Protein AF-A0AA37Q4F1-F1 (afdb_monomer)

Sequence (121 aa):
MTHSGTLFSVFMPNVTAAGLRPIGPPVVSAIQAALQAEGLPVDTLGDLDPKQMVVAKTADRRILGTINDLALTTEHVIATTGGLARCDINALHHGLHRTINSITGYIPPIDLVTASRQDQR

Organism: NCBI:txid2871094

Structure (mmCIF, N/CA/C/O backbone):
data_AF-A0AA37Q4F1-F1
#
_entry.id   AF-A0AA37Q4F1-F1
#
loop_
_atom_site.group_PDB
_atom_site.id
_atom_site.type_symbol
_atom_site.label_atom_id
_atom_site.label_alt_id
_atom_site.label_comp_id
_atom_site.label_asym_id
_atom_site.label_entity_id
_atom_site.label_seq_id
_atom_site.pdbx_PDB_ins_code
_atom_site.Cartn_x
_atom_site.Cartn_y
_atom_site.Cartn_z
_atom_site.occupancy
_atom_site.B_iso_or_equiv
_atom_site.auth_seq_id
_atom_site.auth_comp_id
_atom_site.auth_asym_id
_atom_site.auth_atom_id
_atom_site.pdbx_PDB_model_num
ATOM 1 N N . MET A 1 1 ? -0.486 5.954 -1.375 1.00 86.19 1 MET A N 1
ATOM 2 C CA . MET A 1 1 ? -1.638 6.486 -0.609 1.00 86.19 1 MET A CA 1
ATOM 3 C C . MET A 1 1 ? -1.679 5.783 0.730 1.00 86.19 1 MET A C 1
ATOM 5 O O . MET A 1 1 ? -1.238 4.644 0.787 1.00 86.19 1 MET A O 1
ATOM 9 N N . THR A 1 2 ? -2.177 6.432 1.780 1.00 88.12 2 THR A N 1
ATOM 10 C CA . THR A 1 2 ? -2.114 5.896 3.148 1.00 88.12 2 THR A CA 1
ATOM 11 C C . THR A 1 2 ? -3.404 6.208 3.892 1.00 88.12 2 THR A C 1
ATOM 13 O O . THR A 1 2 ? -3.850 7.355 3.877 1.00 88.12 2 THR A O 1
ATOM 16 N N . HIS A 1 3 ? -3.997 5.205 4.537 1.00 88.00 3 HIS A N 1
ATOM 17 C CA . HIS A 1 3 ? -5.138 5.388 5.427 1.00 88.00 3 HIS A CA 1
ATOM 18 C C . HIS A 1 3 ? -4.685 6.094 6.712 1.00 88.00 3 HIS A C 1
ATOM 20 O O . HIS A 1 3 ? -3.759 5.640 7.375 1.00 88.00 3 HIS A O 1
ATOM 26 N N . SER A 1 4 ? -5.318 7.205 7.089 1.00 82.12 4 SER A N 1
ATOM 27 C CA . SER A 1 4 ? -4.824 8.045 8.191 1.00 82.12 4 SER A CA 1
ATOM 28 C C . SER A 1 4 ? -4.960 7.408 9.574 1.00 82.12 4 SER A C 1
ATOM 30 O O . SER A 1 4 ? -4.170 7.730 10.453 1.00 82.12 4 SER A O 1
ATOM 32 N N . GLY A 1 5 ? -5.950 6.531 9.779 1.00 82.75 5 GLY A N 1
ATOM 33 C CA . GLY A 1 5 ? -6.194 5.902 11.083 1.00 82.75 5 GLY A CA 1
ATOM 34 C C . GLY A 1 5 ? -5.317 4.682 11.361 1.00 82.75 5 GLY A C 1
ATOM 35 O O . GLY A 1 5 ? -4.953 4.433 12.502 1.00 82.75 5 GLY A O 1
ATOM 36 N N . THR A 1 6 ? -4.956 3.931 10.319 1.00 88.56 6 THR A N 1
ATOM 37 C CA . THR A 1 6 ? -4.238 2.648 10.461 1.00 88.56 6 THR A CA 1
ATOM 38 C C . THR A 1 6 ? -2.867 2.649 9.806 1.00 88.56 6 THR A C 1
ATOM 40 O O . THR A 1 6 ? -2.108 1.708 9.983 1.00 88.56 6 THR A O 1
ATOM 43 N N . LEU A 1 7 ? -2.553 3.679 9.018 1.00 90.44 7 LEU A N 1
ATOM 44 C CA . LEU A 1 7 ? -1.390 3.737 8.136 1.00 90.44 7 LEU A CA 1
ATOM 45 C C . LEU A 1 7 ? -1.299 2.613 7.100 1.00 90.44 7 LEU A C 1
ATOM 47 O O . LEU A 1 7 ? -0.240 2.393 6.521 1.00 90.44 7 LEU A O 1
ATOM 51 N N . PHE A 1 8 ? -2.404 1.925 6.817 1.00 92.62 8 PHE A N 1
ATOM 52 C CA . PHE A 1 8 ? -2.442 0.955 5.730 1.00 92.62 8 PHE A CA 1
ATOM 53 C C . PHE A 1 8 ? -2.186 1.669 4.399 1.00 92.62 8 PHE A C 1
ATOM 55 O O . PHE A 1 8 ? -2.882 2.635 4.060 1.00 92.62 8 PHE A O 1
ATOM 62 N N . SER A 1 9 ? -1.160 1.234 3.671 1.00 93.31 9 SER A N 1
ATOM 63 C CA . SER A 1 9 ? -0.581 1.995 2.567 1.00 93.31 9 SER A CA 1
ATOM 64 C C . SER A 1 9 ? -0.568 1.213 1.274 1.00 93.31 9 SER A C 1
ATOM 66 O O . SER A 1 9 ? -0.015 0.128 1.188 1.00 93.31 9 SER A O 1
ATOM 68 N N . VAL A 1 10 ? -1.080 1.845 0.224 1.00 94.38 10 VAL A N 1
ATOM 69 C CA . VAL A 1 10 ? -1.115 1.279 -1.121 1.00 94.38 10 VAL A CA 1
ATOM 70 C C . VAL A 1 10 ? -0.238 2.108 -2.046 1.00 94.38 10 VAL A C 1
ATOM 72 O O . VAL A 1 10 ? -0.412 3.326 -2.182 1.00 94.38 10 VAL A O 1
ATOM 75 N N . PHE A 1 11 ? 0.699 1.438 -2.704 1.00 94.50 11 PHE A N 1
ATOM 76 C CA . PHE A 1 11 ? 1.501 1.990 -3.791 1.00 94.50 11 PHE A CA 1
ATOM 77 C C . PHE A 1 11 ? 0.918 1.574 -5.147 1.00 94.50 11 PHE A C 1
ATOM 79 O O . PHE A 1 11 ? 0.732 0.385 -5.395 1.00 94.50 11 PHE A O 1
ATOM 86 N N . MET A 1 12 ? 0.645 2.551 -6.016 1.00 92.88 12 MET A N 1
ATOM 87 C CA . MET A 1 12 ? 0.101 2.338 -7.360 1.00 92.88 12 MET A CA 1
ATOM 88 C C . MET A 1 12 ? 1.120 2.821 -8.407 1.00 92.88 12 MET A C 1
ATOM 90 O O . MET A 1 12 ? 1.241 4.033 -8.613 1.00 92.88 12 MET A O 1
ATOM 94 N N . PRO A 1 13 ? 1.874 1.918 -9.055 1.00 91.94 13 PRO A N 1
ATOM 95 C CA . PRO A 1 13 ? 2.835 2.293 -10.088 1.00 91.94 13 PRO A CA 1
ATOM 96 C C . PRO A 1 13 ? 2.179 2.571 -11.445 1.00 91.94 13 PRO A C 1
ATOM 98 O O . PRO A 1 13 ? 1.071 2.118 -11.720 1.00 91.94 13 PRO A O 1
ATOM 101 N N . ASN A 1 14 ? 2.910 3.259 -12.331 1.00 90.19 14 ASN A N 1
ATOM 102 C CA . ASN A 1 14 ? 2.550 3.462 -13.746 1.00 90.19 14 ASN A CA 1
ATOM 103 C C . ASN A 1 14 ? 1.177 4.110 -13.972 1.00 90.19 14 ASN A C 1
ATOM 105 O O . ASN A 1 14 ? 0.494 3.860 -14.965 1.00 90.19 14 ASN A O 1
ATOM 109 N N . VAL A 1 15 ? 0.774 4.963 -13.040 1.00 89.00 15 VAL A N 1
ATOM 110 C CA . VAL A 1 15 ? -0.521 5.618 -13.085 1.00 89.00 15 VAL A CA 1
ATOM 111 C C . VAL A 1 15 ? -0.443 6.902 -13.911 1.00 89.00 15 VAL A C 1
ATOM 113 O O . VAL A 1 15 ? 0.403 7.762 -13.673 1.00 89.00 15 VAL A O 1
ATOM 116 N N . THR A 1 16 ? -1.357 7.058 -14.869 1.00 91.62 16 THR A N 1
ATOM 117 C CA . THR A 1 16 ? -1.496 8.295 -15.649 1.00 91.62 16 THR A CA 1
ATOM 118 C C . THR A 1 16 ? -2.541 9.221 -15.031 1.00 91.62 16 THR A C 1
ATOM 120 O O . THR A 1 16 ? -3.474 8.779 -14.359 1.00 91.62 16 THR A O 1
ATOM 123 N N . ALA A 1 17 ? -2.440 10.523 -15.309 1.00 87.75 17 ALA A N 1
ATOM 124 C CA . ALA A 1 17 ? -3.434 11.493 -14.847 1.00 87.75 17 ALA A CA 1
ATOM 125 C C . ALA A 1 17 ? -4.853 11.185 -15.364 1.00 87.75 17 ALA A C 1
ATOM 127 O O . ALA A 1 17 ? -5.822 11.428 -14.650 1.00 87.75 17 ALA A O 1
ATOM 128 N N . ALA A 1 18 ? -4.975 10.642 -16.581 1.00 88.75 18 ALA A N 1
ATOM 129 C CA . ALA A 1 18 ? -6.252 10.203 -17.141 1.00 88.75 18 ALA A CA 1
ATOM 130 C C . ALA A 1 18 ? -6.773 8.936 -16.445 1.00 88.75 18 ALA A C 1
ATOM 132 O O . ALA A 1 18 ? -7.953 8.864 -16.122 1.00 88.75 18 ALA A O 1
ATOM 133 N N . GLY A 1 19 ? -5.889 7.980 -16.138 1.00 85.94 19 GLY A N 1
ATOM 134 C CA . GLY A 1 19 ? -6.239 6.757 -15.411 1.00 85.94 19 GLY A CA 1
ATOM 135 C C . GLY A 1 19 ? -6.670 6.988 -13.957 1.00 85.94 19 GLY A C 1
ATOM 136 O O . GLY A 1 19 ? -7.344 6.140 -13.386 1.00 85.94 19 GLY A O 1
ATOM 137 N N . LEU A 1 20 ? -6.327 8.140 -13.368 1.00 86.25 20 LEU A N 1
ATOM 138 C CA . LEU A 1 20 ? -6.788 8.566 -12.037 1.00 86.25 20 LEU A CA 1
ATOM 139 C C . LEU A 1 20 ? -8.070 9.386 -12.049 1.00 86.25 20 LEU A C 1
ATOM 141 O O . LEU A 1 20 ? -8.453 9.903 -11.004 1.00 86.25 20 LEU A O 1
ATOM 145 N N . ARG A 1 21 ? -8.705 9.611 -13.198 1.00 87.19 21 ARG A N 1
ATOM 146 C CA . ARG A 1 21 ? -9.903 10.451 -13.268 1.00 87.19 21 ARG A CA 1
ATOM 147 C C . ARG A 1 21 ? -11.092 9.606 -13.721 1.00 87.19 21 ARG A C 1
ATOM 149 O O . ARG A 1 21 ? -11.111 9.193 -14.876 1.00 87.19 21 ARG A O 1
ATOM 156 N N . PRO A 1 22 ? -12.104 9.392 -12.858 1.00 89.00 22 PRO A N 1
ATOM 157 C CA . PRO A 1 22 ? -12.209 9.822 -11.453 1.00 89.00 22 PRO A CA 1
ATOM 158 C C . PRO A 1 22 ? -11.271 9.045 -10.507 1.00 89.00 22 PRO A C 1
ATOM 160 O O . PRO A 1 22 ? -10.927 7.901 -10.779 1.00 89.00 22 PRO A O 1
ATOM 163 N N . ILE A 1 23 ? -10.881 9.659 -9.381 1.00 88.00 23 ILE A N 1
ATOM 164 C CA . ILE A 1 23 ? -9.860 9.103 -8.466 1.00 88.00 23 ILE A CA 1
ATOM 165 C C . ILE A 1 23 ? -10.365 7.925 -7.635 1.00 88.00 23 ILE A C 1
ATOM 167 O O . ILE A 1 23 ? -9.583 7.054 -7.276 1.00 88.00 23 ILE A O 1
ATOM 171 N N . GLY A 1 24 ? -11.668 7.874 -7.361 1.00 90.56 24 GLY A N 1
ATOM 172 C CA . GLY A 1 24 ? -12.281 6.848 -6.523 1.00 90.56 24 GLY A CA 1
ATOM 173 C C . GLY A 1 24 ? -12.091 5.420 -7.028 1.00 90.56 24 GLY A C 1
ATOM 174 O O . GLY A 1 24 ? -11.421 4.644 -6.352 1.00 90.56 24 GLY A O 1
ATOM 175 N N . PRO A 1 25 ? -12.618 5.053 -8.213 1.00 91.94 25 PRO A N 1
ATOM 176 C CA . PRO A 1 25 ? -12.547 3.681 -8.715 1.00 91.94 25 PRO A CA 1
ATOM 177 C C . PRO A 1 25 ? -11.142 3.053 -8.723 1.00 91.94 25 PRO A C 1
ATOM 179 O O . PRO A 1 25 ? -11.002 1.956 -8.179 1.00 91.94 25 PRO A O 1
ATOM 182 N N . PRO A 1 26 ? -10.087 3.703 -9.262 1.00 91.81 26 PRO A N 1
ATOM 183 C CA . PRO A 1 26 ? -8.760 3.092 -9.286 1.00 91.81 26 PRO A CA 1
ATOM 184 C C . PRO A 1 26 ? -8.158 2.938 -7.882 1.00 91.81 26 PRO A C 1
ATOM 186 O O . PRO A 1 26 ? -7.463 1.960 -7.622 1.00 91.81 26 PRO A O 1
ATOM 189 N N . VAL A 1 27 ? -8.440 3.859 -6.959 1.00 91.19 27 VAL A N 1
ATOM 190 C CA . VAL A 1 27 ? -7.927 3.790 -5.584 1.00 91.19 27 VAL A CA 1
ATOM 191 C C . VAL A 1 27 ? -8.658 2.733 -4.766 1.00 91.19 27 VAL A C 1
ATOM 193 O O . VAL A 1 27 ? -8.000 1.942 -4.097 1.00 91.19 27 VAL A O 1
ATOM 196 N N . VAL A 1 28 ? -9.992 2.676 -4.841 1.00 92.50 28 VAL A N 1
ATOM 197 C CA . VAL A 1 28 ? -10.781 1.640 -4.157 1.00 92.50 28 VAL A CA 1
ATOM 198 C C . VAL A 1 28 ? -10.351 0.260 -4.639 1.00 92.50 28 VAL A C 1
ATOM 200 O O . VAL A 1 28 ? -10.062 -0.605 -3.818 1.00 92.50 28 VAL A O 1
ATOM 203 N N . SER A 1 29 ? -10.198 0.074 -5.954 1.00 93.31 29 SER A N 1
ATOM 204 C CA . SER A 1 29 ? -9.708 -1.189 -6.511 1.00 93.31 29 SER A CA 1
ATOM 205 C C . SER A 1 29 ? -8.317 -1.555 -5.987 1.00 93.31 29 SER A C 1
ATOM 207 O O . SER A 1 29 ? -8.083 -2.717 -5.662 1.00 93.31 29 SER A O 1
ATOM 209 N N . ALA A 1 30 ? -7.401 -0.588 -5.875 1.00 94.19 30 ALA A N 1
ATOM 210 C CA . ALA A 1 30 ? -6.056 -0.840 -5.367 1.00 94.19 30 ALA A CA 1
ATOM 211 C C . ALA A 1 30 ? -6.053 -1.193 -3.868 1.00 94.19 30 ALA A C 1
ATOM 213 O O . ALA A 1 30 ? -5.315 -2.083 -3.451 1.00 94.19 30 ALA A O 1
ATOM 214 N N . ILE A 1 31 ? -6.904 -0.546 -3.064 1.00 93.56 31 ILE A N 1
ATOM 215 C CA . ILE A 1 31 ? -7.086 -0.871 -1.641 1.00 93.56 31 ILE A CA 1
ATOM 216 C C . ILE A 1 31 ? -7.659 -2.278 -1.476 1.00 93.56 31 ILE A C 1
ATOM 218 O O . ILE A 1 31 ? -7.125 -3.063 -0.698 1.00 93.56 31 ILE A O 1
ATOM 222 N N . GLN A 1 32 ? -8.704 -2.623 -2.227 1.00 94.62 32 GLN A N 1
ATOM 223 C CA . GLN A 1 32 ? -9.320 -3.948 -2.165 1.00 94.62 32 GLN A CA 1
ATOM 224 C C . GLN A 1 32 ? -8.343 -5.051 -2.582 1.00 94.62 32 GLN A C 1
ATOM 226 O O . GLN A 1 32 ? -8.278 -6.080 -1.915 1.00 94.62 32 GLN A O 1
ATOM 231 N N . ALA A 1 33 ? -7.541 -4.821 -3.627 1.00 94.94 33 ALA A N 1
ATOM 232 C CA . ALA A 1 33 ? -6.501 -5.758 -4.044 1.00 94.94 33 ALA A CA 1
ATOM 233 C C . ALA A 1 33 ? -5.426 -5.947 -2.959 1.00 94.94 33 ALA A C 1
ATOM 235 O O . ALA A 1 33 ? -5.042 -7.078 -2.670 1.00 94.94 33 ALA A O 1
ATOM 236 N N . ALA A 1 34 ? -4.983 -4.862 -2.314 1.00 95.75 34 ALA A N 1
ATOM 237 C CA . ALA A 1 34 ? -4.019 -4.930 -1.216 1.00 95.75 34 ALA A CA 1
ATOM 238 C C . ALA A 1 34 ? -4.583 -5.667 0.014 1.00 95.75 34 ALA A C 1
ATOM 240 O O . ALA A 1 34 ? -3.879 -6.466 0.625 1.00 95.75 34 ALA A O 1
ATOM 241 N N . LEU A 1 35 ? -5.862 -5.456 0.351 1.00 95.00 35 LEU A N 1
ATOM 242 C CA . LEU A 1 35 ? -6.548 -6.206 1.411 1.00 95.00 35 LEU A CA 1
ATOM 243 C C . LEU A 1 35 ? -6.629 -7.699 1.073 1.00 95.00 35 LEU A C 1
ATOM 245 O O . LEU A 1 35 ? -6.279 -8.535 1.901 1.00 95.00 35 LEU A O 1
ATOM 249 N N . GLN A 1 36 ? -7.020 -8.041 -0.156 1.00 95.56 36 GLN A N 1
ATOM 250 C CA . GLN A 1 36 ? -7.086 -9.432 -0.612 1.00 95.56 36 GLN A CA 1
ATOM 251 C C . GLN A 1 36 ? -5.718 -10.120 -0.592 1.00 95.56 36 GLN A C 1
ATOM 253 O O . GLN A 1 36 ? -5.635 -11.282 -0.199 1.00 95.56 36 GLN A O 1
ATOM 258 N N . ALA A 1 37 ? -4.651 -9.415 -0.978 1.00 95.69 37 ALA A N 1
ATOM 259 C CA . ALA A 1 37 ? -3.285 -9.936 -0.927 1.00 95.69 37 ALA A CA 1
ATOM 260 C C . ALA A 1 37 ? -2.824 -10.247 0.509 1.00 95.69 37 ALA A C 1
ATOM 262 O O . ALA A 1 37 ? -2.034 -11.165 0.713 1.00 95.69 37 ALA A O 1
ATOM 263 N N . GLU A 1 38 ? -3.357 -9.534 1.503 1.00 94.94 38 GLU A N 1
ATOM 264 C CA . GLU A 1 38 ? -3.160 -9.816 2.933 1.00 94.94 38 GLU A CA 1
ATOM 265 C C . GLU A 1 38 ? -4.151 -10.854 3.493 1.00 94.94 38 GLU A C 1
ATOM 267 O O . GLU A 1 38 ? -4.144 -11.144 4.687 1.00 94.94 38 GLU A O 1
ATOM 272 N N . GLY A 1 39 ? -5.028 -11.421 2.657 1.00 94.50 39 GLY A N 1
ATOM 273 C CA . GLY A 1 39 ? -6.065 -12.363 3.084 1.00 94.50 39 GLY A CA 1
ATOM 274 C C . GLY A 1 39 ? -7.223 -11.716 3.852 1.00 94.50 39 GLY A C 1
ATOM 275 O O . GLY A 1 39 ? -7.996 -12.416 4.508 1.00 94.50 39 GLY A O 1
ATOM 276 N N . LEU A 1 40 ? -7.361 -10.390 3.781 1.00 93.50 40 LEU A N 1
ATOM 277 C CA . LEU A 1 40 ? -8.415 -9.640 4.449 1.00 93.50 40 LEU A CA 1
ATOM 278 C C . LEU A 1 40 ? -9.652 -9.472 3.549 1.00 93.50 40 LEU A C 1
ATOM 280 O O . LEU A 1 40 ? -9.531 -9.296 2.333 1.00 93.50 40 LEU A O 1
ATOM 284 N N . PRO A 1 41 ? -10.864 -9.458 4.134 1.00 92.81 41 PRO A N 1
ATOM 285 C CA . PRO A 1 41 ? -12.073 -9.051 3.427 1.00 92.81 41 PRO A CA 1
ATOM 286 C C . PRO A 1 41 ? -11.943 -7.648 2.809 1.00 92.81 41 PRO A C 1
ATOM 288 O O . PRO A 1 41 ? -11.362 -6.742 3.407 1.00 92.81 41 PRO A O 1
ATOM 291 N N . VAL A 1 42 ? -12.528 -7.442 1.628 1.00 91.44 42 VAL A N 1
ATOM 292 C CA . VAL A 1 42 ? -12.464 -6.160 0.891 1.00 91.44 42 VAL A CA 1
ATOM 293 C C . VAL A 1 42 ? -13.157 -4.995 1.604 1.00 91.44 42 VAL A C 1
ATOM 295 O O . VAL A 1 42 ? -12.866 -3.841 1.306 1.00 91.44 42 VAL A O 1
ATOM 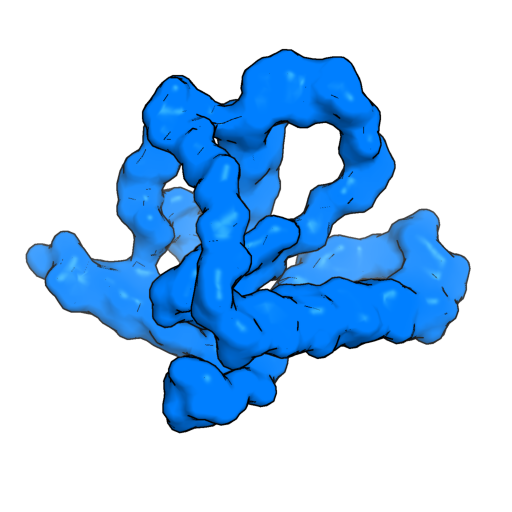298 N N . ASP A 1 43 ? -14.042 -5.298 2.552 1.00 89.69 43 ASP A N 1
ATOM 299 C CA . ASP A 1 43 ? -14.795 -4.359 3.387 1.00 89.69 43 ASP A CA 1
ATOM 300 C C . ASP A 1 43 ? -14.122 -4.103 4.752 1.00 89.69 43 ASP A C 1
ATOM 302 O O . ASP A 1 43 ? -14.723 -3.517 5.646 1.00 89.69 43 ASP A O 1
ATOM 306 N N . THR A 1 44 ? -12.876 -4.551 4.957 1.00 89.44 44 THR A N 1
ATOM 307 C CA . THR A 1 44 ? -12.181 -4.429 6.258 1.00 89.44 44 THR A CA 1
ATOM 308 C C . THR A 1 44 ? -11.954 -2.977 6.685 1.00 89.44 44 THR A C 1
ATOM 310 O O . THR A 1 44 ? -11.938 -2.687 7.876 1.00 89.44 44 THR A O 1
ATOM 313 N N . LEU A 1 45 ? -11.818 -2.057 5.728 1.00 87.38 45 LEU A N 1
ATOM 314 C CA . LEU A 1 45 ? -11.726 -0.615 5.984 1.00 87.38 45 LEU A CA 1
ATOM 315 C C . LEU A 1 45 ? -13.096 0.090 5.903 1.00 87.38 45 LEU A C 1
ATOM 317 O O . LEU A 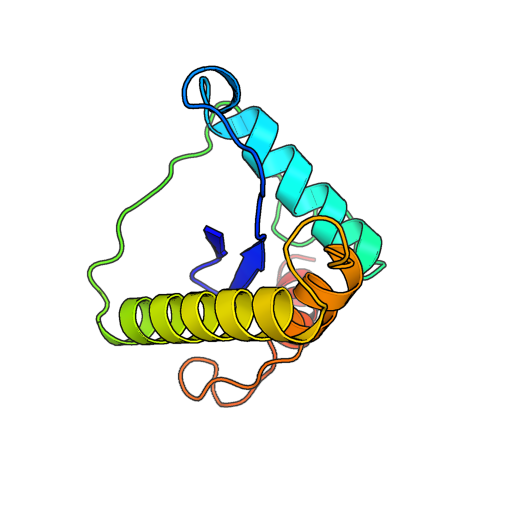1 45 ? -13.150 1.310 5.760 1.00 87.38 45 LEU A O 1
ATOM 321 N N . GLY A 1 46 ? -14.192 -0.670 5.985 1.00 86.12 46 GLY A N 1
ATOM 322 C CA . GLY A 1 46 ? -15.554 -0.210 5.725 1.00 86.12 46 GLY A CA 1
ATOM 323 C C . GLY A 1 46 ? -15.945 -0.301 4.247 1.00 86.12 46 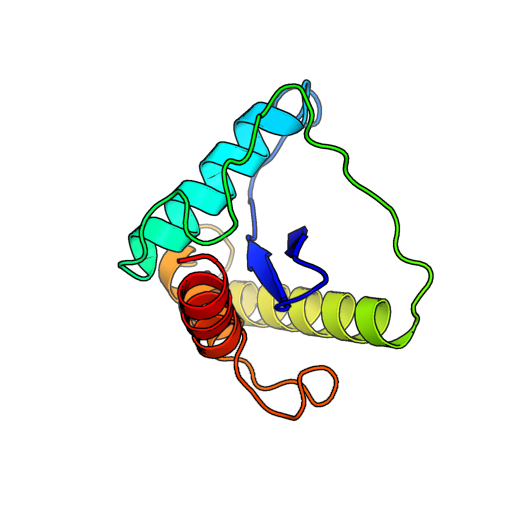GLY A C 1
ATOM 324 O O . GLY A 1 46 ? -15.145 -0.690 3.391 1.00 86.12 46 GLY A O 1
ATOM 325 N N . ASP A 1 47 ? -17.194 0.059 3.945 1.00 84.88 47 ASP A N 1
ATOM 326 C CA . ASP A 1 47 ? -17.688 0.137 2.567 1.00 84.88 47 ASP A CA 1
ATOM 327 C C . ASP A 1 47 ? -17.130 1.389 1.873 1.00 84.88 47 ASP A C 1
ATOM 329 O O . ASP A 1 47 ? -17.523 2.526 2.154 1.00 84.88 47 ASP A O 1
ATOM 333 N N . LEU A 1 48 ? -16.149 1.179 0.997 1.00 85.62 48 LEU A N 1
ATOM 334 C CA . LEU A 1 48 ? -15.479 2.243 0.261 1.00 85.62 48 LEU A CA 1
ATOM 335 C C . LEU A 1 48 ? -16.270 2.577 -1.011 1.00 85.62 48 LEU A C 1
ATOM 337 O O . LEU A 1 48 ? -15.980 2.033 -2.075 1.00 85.62 48 LEU A O 1
ATOM 341 N N . ASP A 1 49 ? -17.231 3.504 -0.925 1.00 86.56 49 ASP A N 1
ATOM 342 C CA . ASP A 1 49 ? -17.952 4.001 -2.108 1.00 86.56 49 ASP A CA 1
ATOM 343 C C . ASP A 1 49 ? -17.002 4.799 -3.032 1.00 86.56 49 ASP A C 1
ATOM 345 O O . ASP A 1 49 ? -16.570 5.909 -2.682 1.00 86.56 49 ASP A O 1
ATOM 349 N N . PRO A 1 50 ? -16.712 4.311 -4.258 1.00 86.69 50 PRO A N 1
ATOM 350 C CA . PRO A 1 50 ? -15.832 5.001 -5.198 1.00 86.69 50 PRO A CA 1
ATOM 351 C C . PRO A 1 50 ? -16.343 6.381 -5.632 1.00 86.69 50 PRO A C 1
ATOM 353 O O . PRO A 1 50 ? -15.568 7.189 -6.137 1.00 86.69 50 PRO A O 1
ATOM 356 N N . LYS A 1 51 ? -17.639 6.670 -5.485 1.00 85.81 51 LYS A N 1
ATOM 357 C CA . LYS A 1 51 ? -18.226 7.968 -5.850 1.00 85.81 51 LYS A CA 1
ATOM 358 C C . LYS A 1 51 ? -18.083 9.007 -4.743 1.00 85.81 51 LYS A C 1
ATOM 360 O O . LYS A 1 51 ? -18.061 10.196 -5.047 1.00 85.81 51 LYS A O 1
ATOM 365 N N . GLN A 1 52 ? -17.972 8.563 -3.493 1.00 80.75 52 GLN A N 1
ATOM 366 C CA . GLN A 1 52 ? -17.854 9.424 -2.310 1.00 80.75 52 GLN A CA 1
ATOM 367 C C . GLN A 1 52 ? -16.415 9.523 -1.795 1.00 80.75 52 GLN A C 1
ATOM 369 O O . GLN A 1 52 ? -16.140 10.228 -0.825 1.00 80.75 52 GLN A O 1
ATOM 374 N N . MET A 1 53 ? -15.475 8.828 -2.438 1.00 77.44 53 MET A N 1
ATOM 375 C CA . MET A 1 53 ? -14.080 8.837 -2.031 1.00 77.44 53 MET A CA 1
ATOM 376 C C . MET A 1 53 ? -13.431 10.204 -2.290 1.00 77.44 53 MET A C 1
ATOM 378 O O . MET A 1 53 ? -13.304 10.651 -3.433 1.00 77.44 53 MET A O 1
ATOM 382 N N . VAL A 1 54 ? -12.942 10.835 -1.222 1.00 72.12 54 VAL A N 1
ATOM 383 C CA . VAL A 1 54 ? -12.209 12.105 -1.276 1.00 72.12 54 VAL A CA 1
ATOM 384 C C . VAL A 1 54 ? -10.770 11.886 -0.825 1.00 72.12 54 VAL A C 1
ATOM 386 O O . VAL A 1 54 ? -10.515 11.300 0.224 1.00 72.12 54 VAL A O 1
ATOM 389 N N . VAL A 1 55 ? -9.809 12.395 -1.598 1.00 73.94 55 VAL A N 1
ATOM 390 C CA . VAL A 1 55 ? -8.406 12.455 -1.168 1.00 73.94 55 VAL A CA 1
ATOM 391 C C . VAL A 1 55 ? -8.179 13.767 -0.431 1.00 73.94 55 VAL A C 1
ATOM 393 O O . VAL A 1 55 ? -8.167 14.839 -1.035 1.00 73.94 55 VAL A O 1
ATOM 396 N N . ALA A 1 56 ? -7.999 13.677 0.883 1.00 74.94 56 ALA A N 1
ATOM 397 C CA . ALA A 1 56 ? -7.675 14.821 1.721 1.00 74.94 56 ALA A CA 1
ATOM 398 C C . ALA A 1 56 ? -6.156 15.021 1.821 1.00 74.94 56 ALA A C 1
ATOM 400 O O . ALA A 1 56 ? -5.379 14.066 1.865 1.00 74.94 56 ALA A O 1
ATOM 401 N N . LYS A 1 57 ? -5.729 16.283 1.907 1.00 78.75 57 LYS A N 1
ATOM 402 C CA . LYS A 1 57 ? -4.379 16.617 2.374 1.00 78.75 57 LYS A CA 1
ATOM 403 C C . LYS A 1 57 ? -4.386 16.594 3.900 1.00 78.75 57 LYS A C 1
ATOM 405 O O . LYS A 1 57 ? -5.304 17.134 4.511 1.00 78.75 57 LYS A O 1
ATOM 410 N N . THR A 1 58 ? -3.365 16.002 4.510 1.00 77.31 58 THR A N 1
ATOM 411 C CA . THR A 1 58 ? -3.182 16.053 5.965 1.00 77.31 58 THR A CA 1
ATOM 412 C C . THR A 1 58 ? -2.323 17.255 6.358 1.00 77.31 58 THR A C 1
ATOM 414 O O . THR A 1 58 ? -1.337 17.559 5.688 1.00 77.31 58 THR A O 1
ATOM 417 N N . ALA A 1 59 ? -2.698 17.938 7.442 1.00 82.00 59 ALA A N 1
ATOM 418 C CA . ALA A 1 59 ? -1.873 18.961 8.090 1.00 82.00 59 ALA A CA 1
ATOM 419 C C . ALA A 1 59 ? -1.092 18.407 9.300 1.00 82.00 59 ALA A C 1
ATOM 421 O O . ALA A 1 59 ? -0.256 19.118 9.862 1.00 82.00 59 ALA A O 1
ATOM 422 N N . ASP A 1 60 ? -1.337 17.151 9.706 1.00 87.19 60 ASP A N 1
ATOM 423 C CA . ASP A 1 60 ? -0.583 16.515 10.790 1.00 87.19 60 ASP A CA 1
ATOM 424 C C . ASP A 1 60 ? 0.828 16.179 10.290 1.00 87.19 60 ASP A C 1
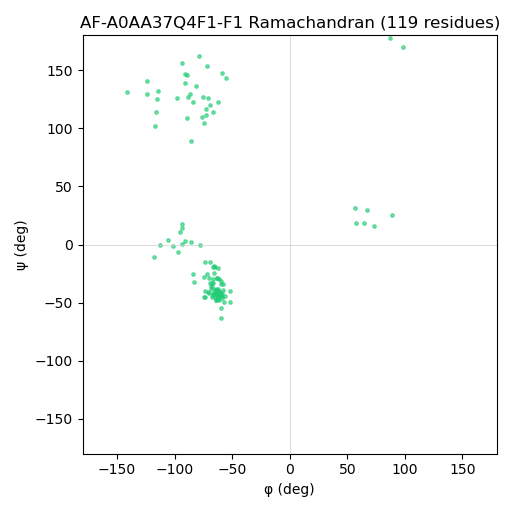ATOM 426 O O . ASP A 1 60 ? 1.030 15.304 9.444 1.00 87.19 60 ASP A O 1
ATOM 430 N N . ARG A 1 61 ? 1.818 16.892 10.836 1.00 87.00 61 ARG A N 1
ATOM 431 C CA . ARG A 1 61 ? 3.233 16.738 10.482 1.00 87.00 61 ARG A CA 1
ATOM 432 C C . ARG A 1 61 ? 3.777 15.345 10.779 1.00 87.00 61 ARG A C 1
ATOM 434 O O . ARG A 1 61 ? 4.693 14.917 10.088 1.00 87.00 61 ARG A O 1
ATOM 441 N N . ARG A 1 62 ? 3.243 14.646 11.782 1.00 87.56 62 ARG A N 1
ATOM 442 C CA . ARG A 1 62 ? 3.687 13.291 12.130 1.00 87.56 62 ARG A CA 1
ATOM 443 C C . ARG A 1 62 ? 3.185 12.296 11.091 1.00 87.56 62 ARG A C 1
ATOM 445 O O . ARG A 1 62 ? 3.979 11.514 10.589 1.00 87.56 62 ARG A O 1
ATOM 452 N N . ILE A 1 63 ? 1.912 12.402 10.697 1.00 85.75 63 ILE A N 1
ATOM 453 C CA . ILE A 1 63 ? 1.351 11.601 9.594 1.00 85.75 63 ILE A CA 1
ATOM 454 C C . ILE A 1 63 ? 2.119 11.889 8.302 1.00 85.75 63 ILE A C 1
ATOM 456 O O . ILE A 1 63 ? 2.463 10.965 7.572 1.00 85.75 63 ILE A O 1
ATOM 460 N N . LEU A 1 64 ? 2.421 13.161 8.026 1.00 87.12 64 LEU A N 1
ATOM 461 C CA . LEU A 1 64 ? 3.185 13.542 6.841 1.00 87.12 64 LEU A CA 1
ATOM 462 C C . LEU A 1 64 ? 4.615 12.982 6.866 1.00 87.12 64 LEU A C 1
ATOM 464 O O . LEU A 1 64 ? 5.086 12.495 5.843 1.00 87.12 64 LEU A O 1
ATOM 468 N N . GLY A 1 65 ? 5.277 13.007 8.027 1.00 88.69 65 GLY A N 1
ATOM 469 C CA . GLY A 1 65 ? 6.578 12.368 8.234 1.00 88.69 65 GLY A CA 1
ATOM 470 C C . GLY A 1 65 ? 6.524 10.877 7.920 1.00 88.69 65 GLY A C 1
ATOM 471 O O . GLY A 1 65 ? 7.287 10.404 7.089 1.00 88.69 65 GLY A O 1
ATOM 472 N N . THR A 1 66 ? 5.536 10.164 8.461 1.00 88.56 66 THR A N 1
ATOM 473 C CA . THR A 1 66 ? 5.366 8.735 8.180 1.00 88.56 66 THR A CA 1
ATOM 474 C C . THR A 1 66 ? 5.052 8.446 6.711 1.00 88.56 66 THR A C 1
ATOM 476 O O . THR A 1 66 ? 5.567 7.485 6.151 1.00 88.56 66 THR A O 1
ATOM 479 N N . ILE A 1 67 ? 4.247 9.279 6.041 1.00 89.69 67 ILE A N 1
ATOM 480 C CA . ILE A 1 67 ? 4.013 9.135 4.595 1.00 89.69 67 ILE A CA 1
ATOM 481 C C . ILE A 1 67 ? 5.328 9.281 3.818 1.00 89.69 67 ILE A C 1
ATOM 483 O O . ILE A 1 67 ? 5.560 8.508 2.888 1.00 89.69 67 ILE A O 1
ATOM 487 N N . ASN A 1 68 ? 6.185 10.232 4.198 1.00 90.69 68 ASN A N 1
ATOM 488 C CA . ASN A 1 68 ? 7.496 10.403 3.573 1.00 90.69 68 ASN A CA 1
ATOM 489 C C . ASN A 1 68 ? 8.413 9.202 3.839 1.00 90.69 68 ASN A C 1
ATOM 491 O O . ASN A 1 68 ? 9.060 8.731 2.907 1.00 90.69 68 ASN A O 1
ATOM 495 N N . ASP A 1 69 ? 8.428 8.666 5.060 1.00 90.69 69 ASP A N 1
ATOM 496 C CA . ASP A 1 69 ? 9.229 7.485 5.405 1.00 90.69 69 ASP A CA 1
ATOM 497 C C . ASP A 1 69 ? 8.793 6.254 4.594 1.00 90.69 69 ASP A C 1
ATOM 499 O O . ASP A 1 69 ? 9.624 5.519 4.055 1.00 90.69 69 ASP A O 1
ATOM 503 N N . LEU A 1 70 ? 7.481 6.049 4.436 1.00 91.19 70 LEU A N 1
ATOM 504 C CA . LEU A 1 70 ? 6.925 4.965 3.621 1.00 91.19 70 LEU A CA 1
ATOM 505 C C . LEU A 1 70 ? 7.214 5.162 2.125 1.00 91.19 70 LEU A C 1
ATOM 507 O O . LEU A 1 70 ? 7.481 4.187 1.416 1.00 91.19 70 LEU A O 1
ATOM 511 N N . ALA A 1 71 ? 7.197 6.406 1.637 1.00 93.00 71 ALA A N 1
ATOM 512 C CA . ALA A 1 71 ? 7.588 6.725 0.266 1.00 93.00 71 ALA A CA 1
ATOM 513 C C . ALA A 1 71 ? 9.074 6.414 0.027 1.00 93.00 71 ALA A C 1
ATOM 515 O O . ALA A 1 71 ? 9.399 5.691 -0.913 1.00 93.00 71 ALA A O 1
ATOM 516 N N . LEU A 1 72 ? 9.957 6.856 0.927 1.00 93.56 72 LEU A N 1
ATOM 517 C CA . LEU A 1 72 ? 11.392 6.580 0.851 1.00 93.56 72 LEU A CA 1
ATOM 518 C C . LEU A 1 72 ? 11.690 5.075 0.935 1.00 93.56 72 LEU A C 1
ATOM 520 O O . LEU A 1 72 ? 12.507 4.554 0.177 1.00 93.56 72 LEU A O 1
ATOM 524 N N . THR A 1 73 ? 10.987 4.355 1.812 1.00 93.25 73 THR A N 1
ATOM 525 C CA . THR A 1 73 ? 11.082 2.890 1.920 1.00 93.25 73 THR A CA 1
ATOM 526 C C . THR A 1 73 ? 10.680 2.219 0.610 1.00 93.25 73 THR A C 1
ATOM 528 O O . THR A 1 73 ? 11.369 1.320 0.131 1.00 93.25 73 THR A O 1
ATOM 531 N N . THR A 1 74 ? 9.595 2.687 -0.008 1.00 95.19 74 THR A N 1
ATOM 532 C CA . THR A 1 74 ? 9.128 2.178 -1.301 1.00 95.19 74 THR A CA 1
ATOM 533 C C . THR A 1 74 ? 10.172 2.388 -2.395 1.00 95.19 74 THR A C 1
ATOM 535 O O . THR A 1 74 ? 10.509 1.445 -3.111 1.00 95.19 74 THR A O 1
ATOM 538 N N . GLU A 1 75 ? 10.732 3.593 -2.500 1.00 95.50 75 GLU A N 1
ATOM 539 C CA . GLU A 1 75 ? 11.799 3.905 -3.458 1.00 95.50 75 GLU A CA 1
ATOM 540 C C . GLU A 1 75 ? 13.026 3.012 -3.250 1.00 95.50 75 GLU A C 1
ATOM 542 O O . GLU A 1 75 ? 13.562 2.452 -4.209 1.00 95.50 75 GLU A O 1
ATOM 547 N N . HIS A 1 76 ? 13.435 2.819 -1.995 1.00 95.62 76 HIS A N 1
ATOM 548 C CA . HIS A 1 76 ? 14.566 1.968 -1.648 1.00 95.62 76 HIS A CA 1
ATOM 549 C C . HIS A 1 76 ? 14.338 0.498 -2.036 1.00 95.62 76 HIS A C 1
ATOM 551 O O . HIS A 1 76 ? 15.211 -0.126 -2.644 1.00 95.62 76 HIS A O 1
ATOM 557 N N . VAL A 1 77 ? 13.163 -0.064 -1.736 1.00 95.12 77 VAL A N 1
ATOM 558 C CA . VAL A 1 77 ? 12.818 -1.449 -2.105 1.00 95.12 77 VAL A CA 1
ATOM 559 C C . VAL A 1 77 ? 12.764 -1.613 -3.624 1.00 95.12 77 VAL A C 1
ATOM 561 O O . VAL A 1 77 ? 13.305 -2.576 -4.169 1.00 95.12 77 VAL A O 1
ATOM 564 N N . ILE A 1 78 ? 12.178 -0.655 -4.343 1.00 95.94 78 ILE A N 1
ATOM 565 C CA . ILE A 1 78 ? 12.148 -0.676 -5.811 1.00 95.94 78 ILE A CA 1
ATOM 566 C C . ILE A 1 78 ? 13.572 -0.639 -6.381 1.00 95.94 78 ILE A C 1
ATOM 568 O O . ILE A 1 78 ? 13.891 -1.397 -7.296 1.00 95.94 78 ILE A O 1
ATOM 572 N N . ALA A 1 79 ? 14.453 0.205 -5.843 1.00 95.81 79 ALA A N 1
ATOM 573 C CA . ALA A 1 79 ? 15.835 0.289 -6.306 1.00 95.81 79 ALA A CA 1
ATOM 574 C C . ALA A 1 79 ? 16.611 -1.014 -6.046 1.00 95.81 79 ALA A C 1
ATOM 576 O O . ALA A 1 79 ? 17.280 -1.528 -6.944 1.00 95.81 79 ALA A O 1
ATOM 577 N N . THR A 1 80 ? 16.485 -1.587 -4.847 1.00 95.69 80 THR A N 1
ATOM 578 C CA . THR A 1 80 ? 17.215 -2.807 -4.452 1.00 95.69 80 THR A CA 1
ATOM 579 C C . THR A 1 80 ? 16.710 -4.070 -5.148 1.00 95.69 80 THR A C 1
ATOM 581 O O . THR A 1 80 ? 17.491 -4.990 -5.379 1.00 95.69 80 THR A O 1
ATOM 584 N N . THR A 1 81 ? 15.447 -4.099 -5.578 1.00 94.56 81 THR A N 1
ATOM 585 C CA . THR A 1 81 ? 14.884 -5.185 -6.406 1.00 94.56 81 THR A CA 1
ATOM 586 C C . THR A 1 81 ? 15.276 -5.094 -7.889 1.00 94.56 81 THR A C 1
ATOM 588 O O . THR A 1 81 ? 14.929 -5.969 -8.683 1.00 94.56 81 THR A O 1
ATOM 591 N N . GLY A 1 82 ? 16.059 -4.083 -8.284 1.00 94.00 82 GLY A N 1
ATOM 592 C CA . GLY A 1 82 ? 16.510 -3.894 -9.666 1.00 94.00 82 GLY A CA 1
ATOM 593 C C . GLY A 1 82 ? 15.545 -3.069 -10.518 1.00 94.00 82 GLY A C 1
ATOM 594 O O . GLY A 1 82 ? 15.533 -3.205 -11.743 1.00 94.00 82 GLY A O 1
ATOM 595 N N . GLY A 1 83 ? 14.749 -2.216 -9.876 1.00 94.81 83 GLY A N 1
ATOM 596 C CA . GLY A 1 83 ? 13.810 -1.302 -10.508 1.00 94.81 83 GLY A CA 1
ATOM 597 C C . GLY A 1 83 ? 12.376 -1.823 -10.533 1.00 94.81 83 GLY A C 1
ATOM 598 O O . GLY A 1 83 ? 12.087 -2.989 -10.271 1.00 94.81 83 GLY A O 1
ATOM 599 N N . LEU A 1 84 ? 11.455 -0.932 -10.905 1.00 93.88 84 LEU A N 1
ATOM 600 C CA . LEU A 1 84 ? 10.012 -1.173 -10.821 1.00 93.88 84 LEU A CA 1
ATOM 601 C C . LEU A 1 84 ? 9.552 -2.405 -11.615 1.00 93.88 84 LEU A C 1
ATOM 603 O O . LEU A 1 84 ? 8.660 -3.115 -11.172 1.00 93.88 84 LEU A O 1
ATOM 607 N N . ALA A 1 85 ? 10.185 -2.692 -12.755 1.00 93.62 85 ALA A N 1
ATOM 608 C CA . ALA A 1 85 ? 9.853 -3.848 -13.591 1.00 93.62 85 ALA A CA 1
ATOM 609 C C . ALA A 1 85 ? 10.143 -5.208 -12.925 1.00 93.62 85 ALA A C 1
ATOM 611 O O . ALA A 1 85 ? 9.638 -6.228 -13.385 1.00 93.62 85 ALA A O 1
ATOM 612 N N . ARG A 1 86 ? 10.975 -5.233 -11.876 1.00 93.50 86 ARG A N 1
ATOM 613 C CA . ARG A 1 86 ? 11.359 -6.438 -11.124 1.00 93.50 86 ARG A CA 1
ATOM 614 C C . ARG A 1 86 ? 10.820 -6.441 -9.693 1.00 93.50 86 ARG A C 1
ATOM 616 O O . ARG A 1 86 ? 11.070 -7.386 -8.951 1.00 93.50 86 ARG A O 1
ATOM 623 N N 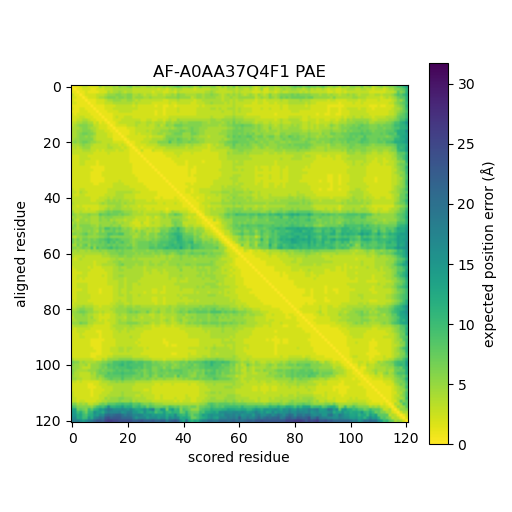. CYS A 1 87 ? 10.102 -5.391 -9.305 1.00 95.69 87 CYS A N 1
ATOM 624 C CA . CYS A 1 87 ? 9.548 -5.251 -7.970 1.00 95.69 87 CYS A CA 1
ATOM 625 C C . CYS A 1 87 ? 8.208 -5.991 -7.882 1.00 95.69 87 CYS A C 1
ATOM 627 O O . CYS A 1 87 ? 7.275 -5.688 -8.627 1.00 95.69 87 CYS A O 1
ATOM 629 N N . ASP A 1 88 ? 8.104 -6.942 -6.954 1.00 95.06 88 ASP A N 1
ATOM 630 C CA . ASP A 1 88 ? 6.820 -7.532 -6.581 1.00 95.06 88 ASP A CA 1
ATOM 631 C C . ASP A 1 88 ? 6.054 -6.545 -5.689 1.00 95.06 88 ASP A C 1
ATOM 633 O O . ASP A 1 88 ? 6.419 -6.290 -4.538 1.00 95.06 88 ASP A O 1
ATOM 637 N N . ILE A 1 89 ? 4.982 -5.978 -6.241 1.00 94.69 89 ILE A N 1
ATOM 638 C CA . ILE A 1 89 ? 4.163 -4.968 -5.567 1.00 94.69 89 ILE A CA 1
ATOM 639 C C . ILE A 1 89 ? 3.433 -5.550 -4.353 1.00 94.69 89 ILE A C 1
ATOM 641 O O . ILE A 1 89 ? 3.287 -4.849 -3.353 1.00 94.69 89 ILE A O 1
ATOM 645 N N . ASN A 1 90 ? 3.033 -6.824 -4.393 1.00 95.12 90 ASN A N 1
ATOM 646 C CA . ASN A 1 90 ? 2.380 -7.464 -3.254 1.00 95.12 90 ASN A CA 1
ATOM 647 C C . ASN A 1 90 ? 3.383 -7.681 -2.118 1.00 95.12 90 ASN A C 1
ATOM 649 O O . ASN A 1 90 ? 3.069 -7.397 -0.966 1.00 95.12 90 ASN A O 1
ATOM 653 N N . ALA A 1 91 ? 4.612 -8.104 -2.434 1.00 95.06 91 ALA A N 1
ATOM 654 C CA . ALA A 1 91 ? 5.676 -8.225 -1.436 1.00 95.06 91 ALA A CA 1
ATOM 655 C C . ALA A 1 91 ? 6.060 -6.860 -0.833 1.00 95.06 91 ALA A C 1
ATOM 657 O O . ALA A 1 91 ? 6.278 -6.752 0.375 1.00 95.06 91 ALA A O 1
ATOM 658 N N . LEU A 1 92 ? 6.094 -5.806 -1.658 1.00 96.12 92 LEU A N 1
ATOM 659 C CA . LEU A 1 92 ? 6.291 -4.431 -1.202 1.00 96.12 92 LEU A CA 1
ATOM 660 C C . LEU A 1 92 ? 5.181 -4.004 -0.231 1.00 96.12 92 LEU A C 1
ATOM 662 O O . LEU A 1 92 ? 5.487 -3.584 0.883 1.00 96.12 92 LEU A O 1
ATOM 666 N N . HIS A 1 93 ? 3.907 -4.124 -0.623 1.00 96.50 93 HIS A N 1
ATOM 667 C CA . HIS A 1 93 ? 2.769 -3.797 0.247 1.00 96.50 93 HIS A CA 1
ATOM 668 C C . HIS A 1 93 ? 2.829 -4.597 1.550 1.00 96.50 93 HIS A C 1
ATOM 670 O O . HIS A 1 93 ? 2.725 -4.012 2.624 1.00 96.50 93 HIS A O 1
ATOM 676 N N . HIS A 1 94 ? 3.123 -5.896 1.472 1.00 95.81 94 HIS A N 1
ATOM 677 C CA . HIS A 1 94 ? 3.263 -6.771 2.634 1.00 95.81 94 HIS A CA 1
ATOM 678 C C . HIS A 1 94 ? 4.333 -6.293 3.628 1.00 95.81 94 HIS A C 1
ATOM 680 O O . HIS A 1 94 ? 4.134 -6.366 4.846 1.00 95.81 94 HIS A O 1
ATOM 686 N N . GLY A 1 95 ? 5.457 -5.772 3.126 1.00 94.88 95 GLY A N 1
ATOM 687 C CA . GLY A 1 95 ? 6.483 -5.126 3.947 1.00 94.88 95 GLY A CA 1
ATOM 688 C C . GLY A 1 95 ? 6.003 -3.815 4.575 1.00 94.88 95 GLY A C 1
ATOM 689 O O . GLY A 1 95 ? 6.175 -3.601 5.777 1.00 94.88 95 GLY A O 1
ATOM 690 N N . LEU A 1 96 ? 5.341 -2.955 3.795 1.00 94.69 96 LEU A N 1
ATOM 691 C CA . LEU A 1 96 ? 4.795 -1.685 4.289 1.00 94.69 96 LEU A CA 1
ATOM 692 C C . LEU A 1 96 ? 3.753 -1.908 5.396 1.00 94.69 96 LEU A C 1
ATOM 694 O O . LEU A 1 96 ? 3.800 -1.240 6.427 1.00 94.69 96 LEU A O 1
ATOM 698 N N . HIS A 1 97 ? 2.865 -2.893 5.246 1.00 95.44 97 HIS A N 1
ATOM 699 C CA . HIS A 1 97 ? 1.821 -3.196 6.232 1.00 95.44 97 HIS A CA 1
ATOM 700 C C . HIS A 1 97 ? 2.349 -3.775 7.550 1.00 95.44 97 HIS A C 1
ATOM 702 O O . HIS A 1 97 ? 1.626 -3.791 8.546 1.00 95.44 97 HIS A O 1
ATOM 708 N N . ARG A 1 98 ? 3.609 -4.223 7.569 1.00 94.81 98 ARG A N 1
ATOM 709 C CA . ARG A 1 98 ? 4.323 -4.700 8.764 1.00 94.81 98 ARG A CA 1
ATOM 710 C C . ARG A 1 98 ? 5.370 -3.706 9.267 1.00 94.81 98 ARG A C 1
ATOM 712 O O . ARG A 1 98 ? 6.072 -3.991 10.234 1.00 94.81 98 ARG A O 1
ATOM 719 N N . THR A 1 99 ? 5.472 -2.531 8.643 1.00 91.00 99 THR A N 1
ATOM 720 C CA . THR A 1 99 ? 6.397 -1.482 9.079 1.00 91.00 99 THR A CA 1
ATOM 721 C C . THR A 1 99 ? 5.875 -0.845 10.363 1.00 91.00 99 THR A C 1
ATOM 723 O O . THR A 1 99 ? 4.808 -0.229 10.396 1.00 91.00 99 THR A O 1
ATOM 726 N N . ILE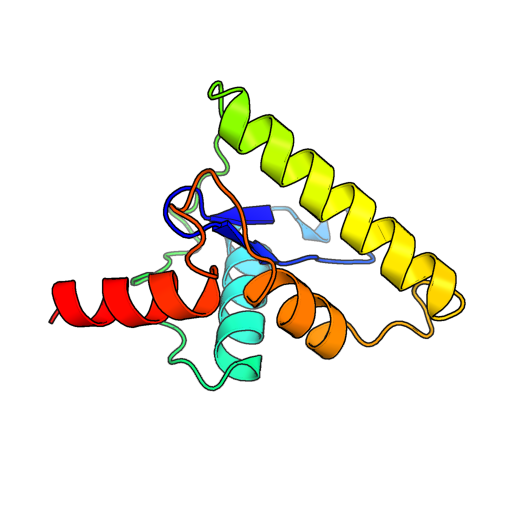 A 1 100 ? 6.643 -1.003 11.437 1.00 86.25 100 ILE A N 1
ATOM 727 C CA . ILE A 1 100 ? 6.313 -0.472 12.756 1.00 86.25 100 ILE A CA 1
ATOM 728 C C . ILE A 1 100 ? 6.562 1.037 12.767 1.00 86.25 100 ILE A C 1
ATOM 730 O O . ILE A 1 100 ? 7.663 1.492 12.467 1.00 86.25 100 ILE A O 1
ATOM 734 N N . ASN A 1 101 ? 5.550 1.808 13.164 1.00 83.38 101 ASN A N 1
ATOM 735 C CA . ASN A 1 101 ? 5.630 3.261 13.254 1.00 83.38 101 ASN A CA 1
ATOM 736 C C . ASN A 1 101 ? 5.281 3.734 14.671 1.00 83.38 101 ASN A C 1
ATOM 738 O O . ASN A 1 101 ? 4.362 3.231 15.312 1.00 83.38 101 ASN A O 1
ATOM 742 N N . SER A 1 102 ? 5.995 4.738 15.179 1.00 85.00 102 SER A N 1
ATOM 743 C CA . SER A 1 102 ? 5.752 5.256 16.535 1.00 85.00 102 SER A CA 1
ATOM 744 C C . SER A 1 102 ? 4.390 5.947 16.669 1.00 85.00 102 SER A C 1
ATOM 746 O O . SER A 1 102 ? 3.773 5.909 17.731 1.00 85.00 102 SER A O 1
ATOM 748 N N . ILE A 1 103 ? 3.885 6.540 15.584 1.00 85.62 103 ILE A N 1
ATOM 749 C CA . ILE A 1 103 ? 2.588 7.228 15.551 1.00 85.62 103 ILE A CA 1
ATOM 750 C C . ILE A 1 103 ? 1.396 6.284 15.758 1.00 85.62 103 ILE A C 1
AT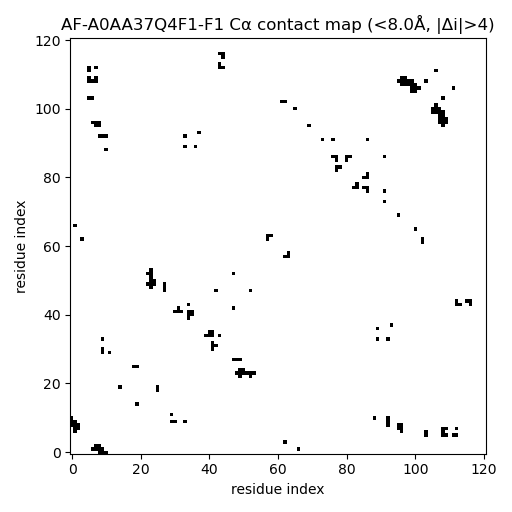OM 752 O O . ILE A 1 103 ? 0.360 6.720 16.250 1.00 85.62 103 ILE A O 1
ATOM 756 N N . THR A 1 104 ? 1.557 4.997 15.445 1.00 82.75 104 THR A N 1
ATOM 757 C CA . THR A 1 104 ? 0.571 3.940 15.705 1.00 82.75 104 THR A CA 1
ATOM 758 C C . THR A 1 104 ? 0.814 3.231 17.038 1.00 82.75 104 THR A C 1
ATOM 760 O O . THR A 1 104 ? 0.285 2.149 17.269 1.00 82.75 104 THR A O 1
ATOM 763 N N . GLY A 1 105 ? 1.646 3.797 17.921 1.00 86.81 105 GLY A N 1
ATOM 764 C CA . GLY A 1 105 ? 2.014 3.150 19.180 1.00 86.81 105 GLY A CA 1
ATOM 765 C C . GLY A 1 105 ? 2.852 1.888 18.974 1.00 86.81 105 GLY A C 1
ATOM 766 O O . GLY A 1 105 ? 2.771 0.972 19.783 1.00 86.81 105 GLY A O 1
ATOM 767 N N . TYR A 1 106 ? 3.639 1.836 17.893 1.00 87.94 106 TYR A N 1
ATOM 768 C CA . TYR A 1 106 ? 4.421 0.668 17.474 1.00 87.94 106 TYR A CA 1
ATOM 769 C C . TYR A 1 106 ? 3.579 -0.552 17.074 1.00 87.94 106 TYR A C 1
ATOM 771 O O . TYR A 1 106 ? 4.099 -1.662 16.981 1.00 87.94 106 TYR A O 1
ATOM 779 N N . ILE A 1 107 ? 2.297 -0.342 16.778 1.00 90.69 107 ILE A N 1
ATOM 780 C CA . ILE A 1 107 ? 1.428 -1.373 16.221 1.00 90.69 107 ILE A CA 1
ATOM 781 C C . ILE A 1 107 ? 1.547 -1.324 14.688 1.00 90.69 107 ILE A C 1
ATOM 783 O O . ILE A 1 107 ? 1.391 -0.244 14.101 1.00 90.69 107 ILE A O 1
ATOM 787 N N . PRO A 1 108 ? 1.845 -2.451 14.022 1.00 92.56 108 PRO A N 1
ATOM 788 C CA . PRO A 1 108 ? 1.851 -2.533 12.569 1.00 92.56 108 PRO A CA 1
ATOM 789 C C . PRO A 1 108 ? 0.494 -2.168 11.943 1.00 92.56 108 PRO A C 1
ATOM 791 O O . PRO A 1 108 ? -0.554 -2.489 12.513 1.00 92.56 108 PRO A O 1
ATOM 794 N N . PRO A 1 109 ? 0.480 -1.566 10.739 1.00 93.06 109 PRO A N 1
ATOM 795 C CA . PRO A 1 109 ? -0.760 -1.266 10.030 1.00 93.06 109 PRO A CA 1
ATOM 796 C C . PRO A 1 109 ? -1.708 -2.459 9.866 1.00 93.06 109 PRO A C 1
ATOM 798 O O . PRO A 1 109 ? -2.917 -2.297 10.023 1.00 93.06 109 PRO A O 1
ATOM 801 N N . ILE A 1 110 ? -1.180 -3.655 9.579 1.00 94.6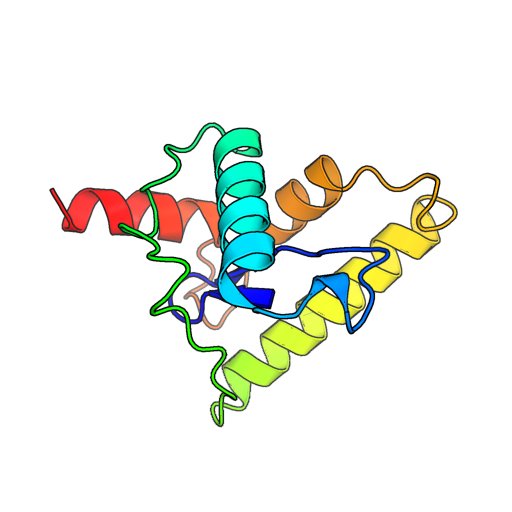2 110 ILE A N 1
ATOM 802 C CA . ILE A 1 110 ? -1.998 -4.862 9.383 1.00 94.62 110 ILE A CA 1
ATOM 803 C C . ILE A 1 110 ? -2.791 -5.247 10.640 1.00 94.62 110 ILE A C 1
ATOM 805 O O . ILE A 1 110 ? -3.970 -5.605 10.556 1.00 94.62 110 ILE A O 1
ATOM 809 N N . ASP A 1 111 ? -2.178 -5.092 11.811 1.00 93.19 111 ASP A N 1
ATOM 810 C CA . ASP A 1 111 ? -2.799 -5.426 13.089 1.00 93.19 111 ASP A CA 1
ATOM 811 C C . ASP A 1 111 ? -3.868 -4.391 13.449 1.00 93.19 111 ASP A C 1
ATOM 813 O O . ASP A 1 111 ? -4.969 -4.754 13.864 1.00 93.19 111 ASP A O 1
ATOM 817 N N . LEU A 1 112 ? -3.602 -3.102 13.198 1.00 91.56 112 LEU A N 1
ATOM 818 C CA . LEU A 1 112 ? -4.589 -2.035 13.395 1.00 91.56 112 LEU A CA 1
ATOM 819 C C . LEU A 1 112 ? -5.815 -2.195 12.499 1.00 91.56 112 LEU A C 1
ATOM 821 O O . LEU A 1 112 ? -6.940 -2.013 12.962 1.00 91.56 112 LEU A O 1
ATOM 825 N N . VAL A 1 113 ? -5.619 -2.531 11.223 1.00 91.56 113 VAL A N 1
ATOM 826 C CA . VAL A 1 113 ? -6.724 -2.792 10.289 1.00 91.56 113 VAL A CA 1
ATOM 827 C C . VAL A 1 113 ? -7.561 -3.983 10.757 1.00 91.56 113 VAL A C 1
ATOM 829 O O . VAL A 1 113 ? -8.789 -3.917 10.741 1.00 91.56 113 VAL A O 1
ATOM 832 N N . THR A 1 114 ? -6.910 -5.040 11.242 1.00 90.38 114 THR A N 1
ATOM 833 C CA . THR A 1 114 ? -7.594 -6.232 11.757 1.00 90.38 114 THR A CA 1
ATOM 834 C C . THR A 1 114 ? -8.386 -5.931 13.032 1.00 90.38 114 THR A C 1
ATOM 836 O O . THR A 1 114 ? -9.537 -6.353 13.146 1.00 90.38 114 THR A O 1
ATOM 839 N N . ALA A 1 115 ? -7.813 -5.159 13.960 1.00 86.06 115 ALA A N 1
ATOM 840 C CA . ALA A 1 115 ? -8.476 -4.750 15.198 1.00 86.06 115 ALA A CA 1
ATOM 841 C C . ALA A 1 115 ? -9.670 -3.815 14.935 1.00 86.06 115 ALA A C 1
ATOM 843 O O . ALA A 1 115 ? -10.753 -4.031 15.469 1.00 86.06 115 ALA A O 1
ATOM 844 N N . SER A 1 116 ? -9.515 -2.843 14.029 1.00 78.19 116 SER A N 1
ATOM 845 C CA . SER A 1 116 ? -10.572 -1.875 13.687 1.00 78.19 116 SER A CA 1
ATOM 846 C C . SER A 1 116 ? -11.839 -2.545 13.145 1.00 78.19 116 SER A C 1
ATOM 848 O O . SER A 1 116 ? -12.943 -2.059 13.367 1.00 78.19 116 SER A O 1
ATOM 850 N N . ARG A 1 117 ? -11.701 -3.681 12.448 1.00 71.81 117 ARG A N 1
ATOM 851 C CA . ARG A 1 117 ? -12.841 -4.474 11.968 1.00 71.81 117 ARG A CA 1
ATOM 852 C C . ARG A 1 117 ? -13.608 -5.147 13.107 1.00 71.81 117 ARG A C 1
ATOM 854 O O . ARG A 1 117 ? -14.814 -5.342 12.980 1.00 71.81 117 ARG A O 1
ATOM 861 N N . GLN A 1 118 ? -12.927 -5.550 14.179 1.00 61.81 118 GLN A N 1
ATOM 862 C CA . GLN A 1 118 ? -13.578 -6.197 15.321 1.00 61.81 118 GLN A CA 1
ATOM 863 C C . GLN A 1 118 ? -14.483 -5.217 16.071 1.00 61.81 118 GLN A C 1
ATOM 865 O O . GLN A 1 118 ? -15.571 -5.611 16.470 1.00 61.81 118 GLN A O 1
ATOM 870 N N . ASP A 1 119 ? -14.086 -3.945 16.156 1.00 59.19 119 ASP A N 1
ATOM 871 C CA . ASP A 1 119 ? -14.872 -2.885 16.803 1.00 59.19 119 ASP A CA 1
ATOM 872 C C . ASP A 1 119 ? -16.096 -2.431 15.981 1.00 59.19 119 ASP A C 1
ATOM 874 O O . ASP A 1 119 ? -16.982 -1.758 16.503 1.00 59.19 119 ASP A O 1
ATOM 878 N N . GLN A 1 120 ? -16.157 -2.778 14.689 1.00 54.84 120 GLN A N 1
ATOM 87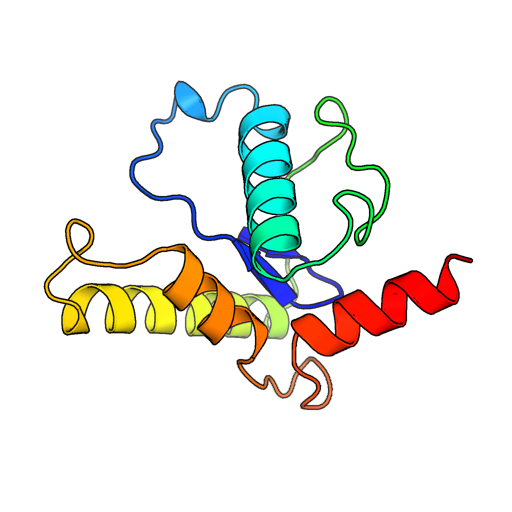9 C CA . GLN A 1 120 ? -17.271 -2.442 13.789 1.00 54.84 120 GLN A CA 1
ATOM 880 C C . GLN A 1 120 ? -18.348 -3.540 13.692 1.00 54.84 120 GLN A C 1
ATOM 882 O O . GLN A 1 120 ? -19.307 -3.377 12.934 1.00 54.84 120 GLN A O 1
ATOM 887 N N . ARG A 1 121 ? -18.190 -4.659 14.410 1.00 49.62 121 ARG A N 1
ATOM 888 C CA . ARG A 1 121 ? -19.154 -5.772 14.468 1.00 49.62 121 ARG A CA 1
ATOM 889 C C . ARG A 1 121 ? -20.013 -5.718 15.722 1.00 49.62 121 ARG A C 1
ATOM 891 O O . ARG A 1 121 ? -21.199 -6.091 15.593 1.00 49.62 121 ARG A O 1
#

Solvent-accessible surface area (backbone atoms only — not comparable to full-atom values): 7115 Å² total; per-residue (Å²): 93,64,41,88,92,40,54,43,50,49,87,78,79,94,72,47,80,68,70,44,62,66,56,18,56,56,49,47,52,48,49,32,51,53,30,47,75,71,73,40,63,66,55,49,89,43,87,74,52,43,88,76,55,75,90,77,86,79,83,52,65,66,61,51,48,52,53,50,52,53,49,52,49,49,54,50,53,25,54,75,47,72,29,70,95,58,41,58,63,66,62,50,38,56,49,55,26,58,47,65,36,73,92,58,74,56,45,26,13,53,58,43,43,57,51,56,40,62,78,74,110

pLDDT: mean 88.81, std 8.11, range [49.62, 96.5]

InterPro domains:
  IPR053864 Domain of unknown function DUF6933 [PF22016] (1-111)

Secondary structure (DSSP, 8-state):
-B-TTT--B----S--TTTTSSSHHHHHHHHHHHHHHTT--TTTT----TTT---PPP--HHHHHHHHHHHHHHHHHHHHTTSGGG--HHHHHHHHTT---GGGTT--HHHHHHHHHHTT-

Mean predicted aligned error: 4.45 Å

Radius of gyration: 14.28 Å; Cα contacts (8 Å, |Δi|>4): 110; chains: 1; bounding box: 36×31×36 Å

Foldseek 3Di:
DADQQLRQDFDDPPADPVNCVVVQPVVLVRQQVLCVLVVHHSCLVHDRDSVPDDDDDDPPVLSVVLVVVLVVLLVVQQVVLPHPVRDDRSVSSVVQQQDQDVVNVRDGSVVSSVVSSVVVD